Protein AF-A0A2M7X8G0-F1 (afdb_monomer)

Sequence (110 aa):
MPMRAKVPYQSFAAADGDFVLAVASEKLWQALCVALQHPEWQGDPRFAQNADRVRHRDLLCGLLAAQFANAPVQHWLDRFDAAGVPAARVNGVAAAIAQPIAKDRDLLIE

pLDDT: mean 87.48, std 14.08, range [40.75, 97.62]

Mean predicted aligned error: 6.92 Å

Nearest PDB structures (foldseek):
  4hl6-assembly3_E  TM=9.263E-01  e=1.706E-09  Escherichia coli K-12
  9br6-ass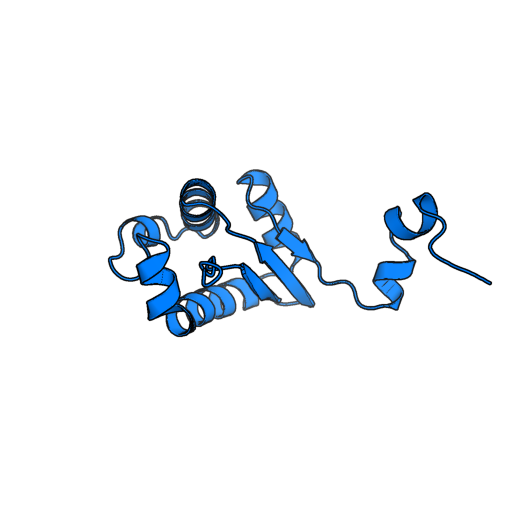embly1_A  TM=8.875E-01  e=1.237E-09  Homo sapiens
  9br7-assembly1_A  TM=8.903E-01  e=1.940E-09  Homo sapiens
  5yx6-assembly1_A  TM=8.874E-01  e=4.826E-08  Mycobacterium tuberculosis H37Rv
  5yx6-assembly1_B  TM=9.054E-01  e=2.258E-07  Mycobacterium tuberculosis H37Rv

Solvent-accessible surface area (backbone atoms only — not comparable to full-atom values): 6196 Å² total; per-residue (Å²): 130,84,80,80,78,51,49,61,59,47,74,42,52,25,58,76,43,42,27,36,40,54,30,84,46,70,70,38,46,48,33,44,24,50,61,71,73,39,58,67,48,52,72,31,82,56,46,50,43,55,70,33,23,56,75,37,34,71,62,53,51,48,55,49,38,62,58,35,44,76,42,41,45,66,62,54,41,56,46,26,56,77,48,72,33,56,58,48,74,60,60,56,73,73,60,44,62,70,34,66,71,33,62,79,61,68,72,71,82,133

Foldseek 3Di:
DPDLDAPPFAWADAQAAIKTFHDPDLLLVCLVCVLLVNNVLCVPQCRVDRVSCVVCVVVVNVVVNVSRHPHDPVVVVVSSVVSVTDMGGDDDPVRVCVDPVVVVVVVDDD

Structure (mmCIF, N/CA/C/O backbone):
data_AF-A0A2M7X8G0-F1
#
_entry.id   AF-A0A2M7X8G0-F1
#
loop_
_atom_site.group_PDB
_atom_site.id
_atom_site.type_symbol
_atom_site.label_atom_id
_atom_site.label_alt_id
_atom_site.label_comp_id
_atom_site.label_asym_id
_atom_site.label_entity_id
_atom_site.label_seq_id
_atom_site.pdbx_PDB_ins_code
_atom_site.Cartn_x
_atom_site.Cartn_y
_atom_site.Cartn_z
_atom_site.occupancy
_atom_site.B_iso_or_equiv
_atom_site.auth_seq_id
_atom_site.auth_comp_id
_atom_site.auth_asym_id
_atom_site.auth_atom_id
_atom_site.pdbx_PDB_model_num
ATOM 1 N N . MET A 1 1 ? 3.122 -16.975 22.377 1.00 40.75 1 MET A N 1
ATOM 2 C CA . MET A 1 1 ? 2.251 -15.814 22.081 1.00 40.75 1 MET A CA 1
ATOM 3 C C . MET A 1 1 ? 2.043 -15.764 20.576 1.00 40.75 1 MET A C 1
ATOM 5 O O . MET A 1 1 ? 3.055 -15.765 19.886 1.00 40.75 1 MET A O 1
ATOM 9 N N . PRO A 1 2 ? 0.812 -15.784 20.038 1.00 46.38 2 PRO A N 1
ATOM 10 C CA . PRO A 1 2 ? 0.640 -15.681 18.593 1.00 46.38 2 PRO A CA 1
ATOM 11 C C . PRO A 1 2 ? 1.097 -14.288 18.139 1.00 46.38 2 PRO A C 1
ATOM 13 O O . PRO A 1 2 ? 0.696 -13.279 18.725 1.00 46.38 2 PRO A O 1
ATOM 16 N N . MET A 1 3 ? 1.971 -14.231 17.132 1.00 50.88 3 MET A N 1
ATOM 17 C CA . MET A 1 3 ? 2.355 -12.980 16.477 1.00 50.88 3 MET A CA 1
ATOM 18 C C . MET A 1 3 ? 1.081 -12.265 16.006 1.00 50.88 3 MET A C 1
ATOM 20 O O . MET A 1 3 ? 0.305 -12.816 15.228 1.00 50.88 3 MET A O 1
ATOM 24 N N . ARG A 1 4 ? 0.827 -11.049 16.506 1.00 64.81 4 ARG A N 1
ATOM 25 C CA . ARG A 1 4 ? -0.323 -10.242 16.075 1.00 64.81 4 ARG A CA 1
ATOM 26 C C . ARG A 1 4 ? -0.079 -9.788 14.635 1.00 64.81 4 ARG A C 1
ATOM 28 O O . ARG A 1 4 ? 0.719 -8.879 14.421 1.00 64.81 4 ARG A O 1
ATOM 35 N N . ALA A 1 5 ? -0.753 -10.419 13.675 1.00 74.81 5 ALA A N 1
ATOM 36 C CA . ALA A 1 5 ? -0.684 -10.035 12.268 1.00 74.81 5 ALA A CA 1
ATOM 37 C C . ALA A 1 5 ? -1.019 -8.542 12.095 1.00 74.81 5 ALA A C 1
ATOM 39 O O . ALA A 1 5 ? -1.986 -8.036 12.674 1.00 74.81 5 ALA A O 1
ATOM 40 N N . LYS A 1 6 ? -0.194 -7.834 11.321 1.00 83.19 6 LYS A N 1
ATOM 41 C CA . LYS A 1 6 ? -0.397 -6.432 10.943 1.00 83.19 6 LYS A CA 1
ATOM 42 C C . LYS A 1 6 ? -0.968 -6.388 9.535 1.00 83.19 6 LYS A C 1
ATOM 44 O O . LYS A 1 6 ? -0.462 -7.084 8.660 1.00 83.19 6 LYS A O 1
ATOM 49 N N . VAL A 1 7 ? -2.031 -5.616 9.330 1.00 84.38 7 VAL A N 1
ATOM 50 C CA . VAL A 1 7 ? -2.723 -5.544 8.037 1.00 84.38 7 VAL A CA 1
ATOM 51 C C . VAL A 1 7 ? -2.930 -4.078 7.642 1.00 84.38 7 VAL A C 1
ATOM 53 O O . VAL A 1 7 ? -3.451 -3.319 8.466 1.00 84.38 7 VAL A O 1
ATOM 56 N N . PRO A 1 8 ? -2.577 -3.681 6.402 1.00 84.31 8 PRO A N 1
ATOM 57 C CA . PRO A 1 8 ? -1.941 -4.498 5.354 1.00 84.31 8 PRO A CA 1
ATOM 58 C C . PRO A 1 8 ? -0.416 -4.654 5.535 1.00 84.31 8 PRO A C 1
ATOM 60 O O . PRO A 1 8 ? 0.302 -3.680 5.745 1.00 84.31 8 PRO A O 1
ATOM 63 N N . TYR A 1 9 ? 0.085 -5.887 5.417 1.00 88.12 9 TYR A N 1
ATOM 64 C CA . TYR A 1 9 ? 1.519 -6.196 5.350 1.00 88.12 9 TYR A CA 1
ATOM 65 C C . TYR A 1 9 ? 1.729 -7.339 4.349 1.00 88.12 9 TYR A C 1
ATOM 67 O O . TYR A 1 9 ? 1.661 -8.511 4.718 1.00 88.12 9 TYR A O 1
ATOM 75 N N . GLN A 1 10 ? 1.879 -7.009 3.065 1.00 89.25 10 GLN A N 1
ATOM 76 C CA . GLN A 1 10 ? 1.995 -7.990 1.976 1.00 89.25 10 GLN A CA 1
ATOM 77 C C . GLN A 1 10 ? 2.427 -7.337 0.656 1.00 89.25 10 GLN A C 1
ATOM 79 O O . GLN A 1 10 ? 2.551 -6.114 0.574 1.00 89.25 10 GLN A O 1
ATOM 84 N N . SER A 1 11 ? 2.617 -8.157 -0.379 1.00 92.88 11 SER A N 1
ATOM 85 C CA . SER A 1 11 ? 2.731 -7.696 -1.759 1.00 92.88 11 SER A CA 1
ATOM 86 C C . SER A 1 11 ? 1.368 -7.366 -2.379 1.00 92.88 11 SER A C 1
ATOM 88 O O . SER A 1 11 ? 0.345 -7.975 -2.050 1.00 92.88 11 SER A O 1
ATOM 90 N N . PHE A 1 12 ? 1.379 -6.400 -3.292 1.00 95.19 12 PHE A N 1
ATOM 91 C CA . PHE A 1 12 ? 0.271 -6.023 -4.157 1.00 95.19 12 PHE A CA 1
ATOM 92 C C . PHE A 1 12 ? 0.764 -5.854 -5.594 1.00 95.19 12 PHE A C 1
ATOM 94 O O . PHE A 1 12 ? 1.885 -5.390 -5.813 1.00 95.19 12 PHE A O 1
ATOM 101 N N . ALA A 1 13 ? -0.105 -6.190 -6.546 1.00 94.75 13 ALA A N 1
ATOM 102 C CA . ALA A 1 13 ? 0.114 -5.929 -7.960 1.00 94.75 13 ALA A CA 1
ATOM 103 C C . ALA A 1 13 ? -0.333 -4.505 -8.309 1.00 94.75 13 ALA A C 1
ATOM 105 O O . ALA A 1 13 ? -1.434 -4.075 -7.956 1.00 94.75 13 ALA A O 1
ATOM 106 N N . ALA A 1 14 ? 0.536 -3.788 -9.007 1.00 96.50 14 ALA A N 1
ATOM 107 C CA . ALA A 1 14 ? 0.264 -2.530 -9.679 1.00 96.50 14 ALA A CA 1
ATOM 108 C C . ALA A 1 14 ? 0.189 -2.757 -11.201 1.00 96.50 14 ALA A C 1
ATOM 110 O O . ALA A 1 14 ? 0.314 -3.886 -11.676 1.00 96.50 14 ALA A O 1
ATOM 111 N N . ALA A 1 15 ? -0.002 -1.694 -11.985 1.00 95.81 15 ALA A N 1
ATOM 112 C CA . ALA A 1 15 ? -0.183 -1.813 -13.436 1.00 95.81 15 ALA A CA 1
ATOM 113 C C . ALA A 1 15 ? 1.041 -2.383 -14.193 1.00 95.81 15 ALA A C 1
ATOM 115 O O . ALA A 1 15 ? 0.875 -2.986 -15.250 1.00 95.81 15 ALA A O 1
ATOM 116 N N . ASP A 1 16 ? 2.262 -2.179 -13.681 1.00 94.44 16 ASP A N 1
ATOM 117 C CA . ASP A 1 16 ? 3.538 -2.535 -14.333 1.00 94.44 16 ASP A CA 1
ATOM 118 C C . ASP A 1 16 ? 4.410 -3.505 -13.506 1.00 94.44 16 ASP A C 1
ATOM 120 O O . ASP A 1 16 ? 5.577 -3.721 -13.838 1.00 94.44 16 ASP A O 1
ATOM 124 N N . GLY A 1 17 ? 3.885 -4.068 -12.412 1.00 93.12 17 GLY A N 1
ATOM 125 C CA . GLY A 1 17 ? 4.618 -5.001 -11.553 1.00 93.12 17 GLY A CA 1
ATOM 126 C C . GLY A 1 17 ? 4.147 -4.999 -10.103 1.00 93.12 17 GLY A C 1
ATOM 127 O O . GLY A 1 17 ? 3.124 -4.412 -9.770 1.00 93.12 17 GLY A O 1
ATOM 128 N N . ASP A 1 18 ? 4.918 -5.639 -9.228 1.00 93.81 18 ASP A N 1
ATOM 129 C CA . ASP A 1 18 ? 4.550 -5.828 -7.825 1.00 93.81 18 ASP A CA 1
ATOM 130 C C . ASP A 1 18 ? 5.342 -4.918 -6.877 1.00 93.81 18 ASP A C 1
ATOM 132 O O . ASP A 1 18 ? 6.493 -4.539 -7.125 1.00 93.81 18 ASP A O 1
ATOM 136 N N . PHE A 1 19 ? 4.744 -4.608 -5.730 1.00 95.06 19 PHE A N 1
ATOM 137 C CA . PHE A 1 19 ? 5.407 -3.925 -4.621 1.00 95.06 19 PHE A CA 1
ATOM 138 C C . PHE A 1 19 ? 4.921 -4.462 -3.274 1.00 95.06 19 PHE A C 1
ATOM 140 O O . PHE A 1 19 ? 3.813 -4.978 -3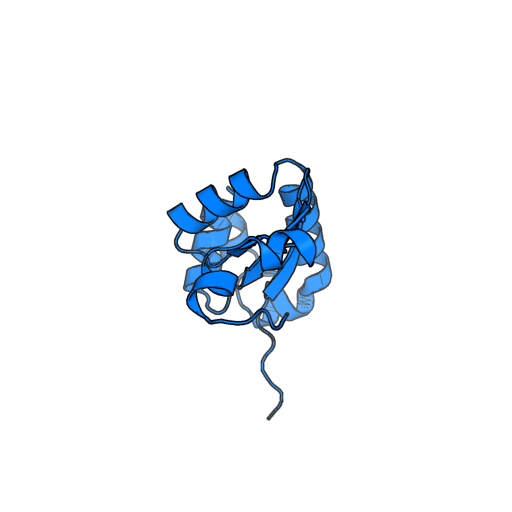.155 1.00 95.06 19 PHE A O 1
ATOM 147 N N . VAL A 1 20 ? 5.754 -4.352 -2.243 1.00 94.25 20 VAL A N 1
ATOM 148 C CA . VAL A 1 20 ? 5.400 -4.666 -0.857 1.00 94.25 20 VAL A CA 1
ATOM 149 C C . VAL A 1 20 ? 4.950 -3.396 -0.158 1.00 94.25 20 VAL A C 1
ATOM 151 O O . VAL A 1 20 ? 5.615 -2.368 -0.256 1.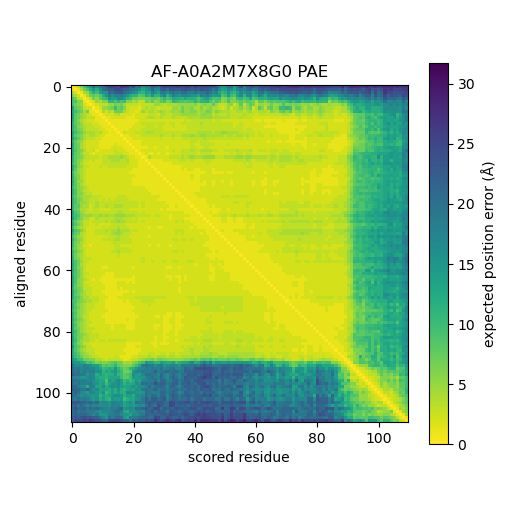00 94.25 20 VAL A O 1
ATOM 154 N N . LEU A 1 21 ? 3.849 -3.492 0.582 1.00 95.56 21 LEU A N 1
ATOM 155 C CA . LEU A 1 21 ? 3.323 -2.446 1.451 1.00 95.56 21 LEU A CA 1
ATOM 156 C C . LEU A 1 21 ? 3.356 -2.931 2.902 1.00 95.56 21 LEU A C 1
ATOM 158 O O . LEU A 1 21 ? 2.847 -4.015 3.199 1.00 95.56 21 LEU 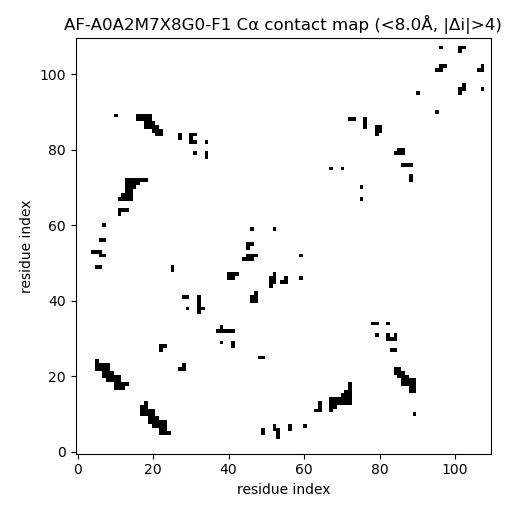A O 1
ATOM 162 N N . ALA A 1 22 ? 3.926 -2.129 3.805 1.00 92.75 22 ALA A N 1
ATOM 163 C CA . ALA A 1 22 ? 4.117 -2.497 5.206 1.00 92.75 22 ALA A CA 1
ATOM 164 C C . ALA A 1 22 ? 3.491 -1.474 6.171 1.00 92.75 22 ALA A C 1
ATOM 166 O O . ALA A 1 22 ? 4.124 -0.505 6.593 1.00 92.75 22 ALA A O 1
ATOM 167 N N . VAL A 1 23 ? 2.251 -1.728 6.597 1.00 93.81 23 VAL A N 1
ATOM 168 C CA . VAL A 1 23 ? 1.532 -0.902 7.580 1.00 93.81 23 VAL A CA 1
ATOM 169 C C . VAL A 1 23 ? 1.587 -1.553 8.962 1.00 93.81 23 VAL A C 1
ATOM 171 O O . VAL A 1 23 ? 0.785 -2.419 9.312 1.00 93.81 23 VAL A O 1
ATOM 174 N N . ALA A 1 24 ? 2.553 -1.131 9.780 1.00 89.56 24 ALA A N 1
ATOM 175 C CA . ALA A 1 24 ? 2.810 -1.728 11.097 1.00 89.56 24 ALA A CA 1
ATOM 176 C C . ALA A 1 24 ? 2.106 -1.021 12.280 1.00 89.56 24 ALA A C 1
ATOM 178 O O . ALA A 1 24 ? 2.052 -1.568 13.392 1.00 89.56 24 ALA A O 1
ATOM 179 N N . SER A 1 25 ? 1.555 0.179 12.072 1.00 92.50 25 SER A N 1
ATOM 180 C CA . SER A 1 25 ? 0.943 1.012 13.119 1.00 92.50 25 SER A CA 1
ATOM 181 C C . SER A 1 25 ? -0.313 1.741 12.631 1.00 92.50 25 SER A C 1
ATOM 183 O O . SER A 1 25 ? -0.509 1.913 11.431 1.00 92.50 25 SER A O 1
ATOM 185 N N . GLU A 1 26 ? -1.151 2.209 13.565 1.00 93.38 26 GLU A N 1
ATOM 186 C CA . GLU A 1 26 ? -2.361 2.978 13.224 1.00 93.38 26 GLU A CA 1
ATOM 187 C C . GLU A 1 26 ? -2.030 4.331 12.578 1.00 93.38 26 GLU A C 1
ATOM 189 O O . GLU A 1 26 ? -2.742 4.773 11.683 1.00 93.38 26 GLU A O 1
ATOM 194 N N . LYS A 1 27 ? -0.901 4.953 12.946 1.00 95.00 27 LYS A N 1
ATOM 195 C CA . LYS A 1 27 ? -0.414 6.173 12.280 1.00 95.00 27 LYS A CA 1
ATOM 196 C C . LYS A 1 27 ? -0.152 5.925 10.791 1.00 95.00 27 LYS A C 1
ATOM 198 O O . LYS A 1 27 ? -0.542 6.735 9.957 1.00 95.00 27 LYS A O 1
ATOM 203 N N . LEU A 1 28 ? 0.488 4.801 10.460 1.00 95.75 28 LEU A N 1
ATOM 204 C CA . LEU A 1 28 ? 0.743 4.416 9.068 1.00 95.75 28 LEU A CA 1
ATOM 205 C C . LEU A 1 28 ? -0.554 4.080 8.328 1.00 95.75 28 LEU A C 1
ATOM 207 O O . LEU A 1 28 ? -0.681 4.402 7.154 1.00 95.75 28 LEU A O 1
ATOM 211 N N . TRP A 1 29 ? -1.525 3.471 9.011 1.00 96.56 29 TRP A N 1
ATOM 212 C CA . TRP A 1 29 ? -2.845 3.207 8.439 1.00 96.56 29 TRP A CA 1
ATOM 213 C C . TRP A 1 29 ? -3.580 4.503 8.073 1.00 96.56 29 TRP A C 1
ATOM 215 O O . TRP A 1 29 ? -4.070 4.635 6.954 1.00 96.56 29 TRP A O 1
ATOM 225 N N . GLN A 1 30 ? -3.604 5.484 8.977 1.00 96.00 30 GLN A N 1
ATOM 226 C CA . GLN A 1 30 ? -4.210 6.792 8.715 1.00 96.00 30 GLN A CA 1
ATOM 227 C C . GLN A 1 30 ? -3.517 7.509 7.552 1.00 96.00 30 GLN A C 1
ATOM 229 O O . GLN A 1 30 ? -4.190 7.992 6.641 1.00 96.00 30 GLN A O 1
ATOM 234 N N . ALA A 1 31 ? -2.180 7.515 7.542 1.00 96.94 31 ALA A N 1
ATOM 235 C CA . ALA A 1 31 ? -1.395 8.087 6.451 1.00 96.94 31 ALA A CA 1
ATOM 236 C C . ALA A 1 31 ? -1.696 7.400 5.110 1.00 96.94 31 ALA A C 1
ATOM 238 O O . ALA A 1 31 ? -1.910 8.087 4.114 1.00 96.94 31 ALA A O 1
ATOM 239 N N . LEU A 1 32 ? -1.805 6.066 5.090 1.00 97.19 32 LEU A N 1
ATOM 240 C CA . LEU A 1 32 ? -2.193 5.314 3.898 1.00 97.19 32 LEU A CA 1
ATOM 241 C C . LEU A 1 32 ? -3.598 5.700 3.420 1.00 97.19 32 LEU A C 1
ATOM 243 O O . LEU A 1 32 ? -3.776 5.938 2.234 1.00 97.19 32 LEU A O 1
ATOM 247 N N . CYS A 1 33 ? -4.587 5.801 4.309 1.00 97.19 33 CYS A N 1
ATOM 248 C CA . CYS A 1 33 ? -5.956 6.178 3.934 1.00 97.19 33 CYS A CA 1
ATOM 249 C C . CYS A 1 33 ? -6.004 7.550 3.247 1.00 97.19 33 CYS A C 1
ATOM 251 O O . CYS A 1 33 ? -6.639 7.706 2.205 1.00 97.1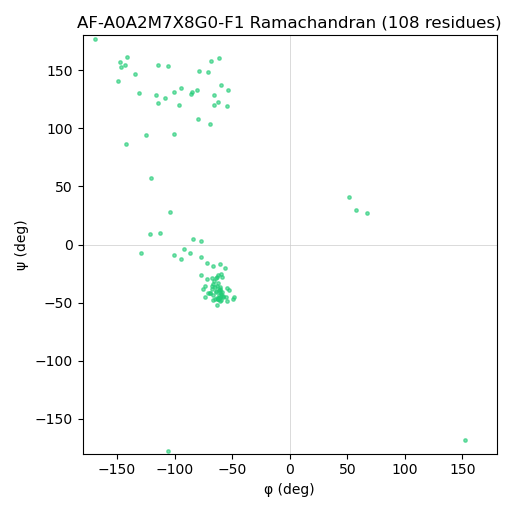9 33 CYS A O 1
ATOM 253 N N . VAL A 1 34 ? -5.293 8.540 3.799 1.00 96.38 34 VAL A N 1
ATOM 254 C CA . VAL A 1 34 ? -5.170 9.870 3.181 1.00 96.38 34 VAL A CA 1
ATOM 255 C C . VAL A 1 34 ? -4.434 9.778 1.851 1.00 96.38 34 VAL A C 1
ATOM 257 O O . VAL A 1 34 ? -4.909 10.321 0.853 1.00 96.38 34 VAL A O 1
ATOM 260 N N . ALA A 1 35 ? -3.310 9.054 1.819 1.00 96.31 35 ALA A N 1
ATOM 261 C CA . ALA A 1 35 ? -2.544 8.845 0.603 1.00 96.31 35 ALA A CA 1
ATOM 262 C C . ALA A 1 35 ? -3.441 8.246 -0.477 1.00 96.31 35 ALA A C 1
ATOM 264 O O . ALA A 1 35 ? -3.468 8.780 -1.568 1.00 96.31 35 ALA A O 1
ATOM 265 N N . LEU A 1 36 ? -4.263 7.242 -0.193 1.00 96.44 36 LEU A N 1
ATOM 266 C CA . LEU A 1 36 ? -5.154 6.611 -1.172 1.00 96.44 36 LEU A CA 1
ATOM 267 C C . LEU A 1 36 ? -6.412 7.409 -1.519 1.00 96.44 36 LEU A C 1
ATOM 269 O O . LEU A 1 36 ? -7.205 6.917 -2.311 1.00 96.44 36 LEU A O 1
ATOM 273 N N . GLN A 1 37 ? -6.586 8.623 -0.982 1.00 96.19 37 GLN A N 1
ATOM 274 C CA . GLN A 1 37 ? -7.819 9.410 -1.127 1.00 96.19 37 GLN A CA 1
ATOM 275 C C . GLN A 1 37 ? -9.070 8.681 -0.606 1.00 96.19 37 GLN A C 1
ATOM 277 O O . GLN A 1 37 ? -10.177 8.953 -1.056 1.00 96.19 37 GLN A O 1
ATOM 282 N N . HIS A 1 38 ? -8.886 7.823 0.399 1.00 96.31 38 HIS A N 1
ATOM 283 C CA . HIS A 1 38 ? -9.951 7.147 1.136 1.00 96.31 38 HIS A CA 1
ATOM 284 C C . HIS A 1 38 ? -9.895 7.483 2.639 1.00 96.31 38 HIS A C 1
ATOM 286 O O . HIS A 1 38 ? -9.728 6.588 3.476 1.00 96.31 38 HIS A O 1
ATOM 292 N N . PRO A 1 39 ? -9.966 8.770 3.039 1.00 96.00 39 PRO A N 1
ATOM 293 C CA . PRO A 1 39 ? -9.922 9.150 4.452 1.00 96.00 39 PRO A CA 1
ATOM 294 C C . PRO A 1 39 ? -11.062 8.527 5.276 1.00 96.00 39 PRO A C 1
ATOM 296 O O . PRO A 1 39 ? -10.895 8.302 6.473 1.00 96.00 39 PRO A O 1
ATOM 299 N N . GLU A 1 40 ? -12.190 8.190 4.650 1.00 96.12 40 GLU A N 1
ATOM 300 C CA . GLU A 1 40 ? -13.333 7.533 5.281 1.00 96.12 40 GLU A CA 1
ATOM 301 C C . GLU A 1 40 ? -13.001 6.141 5.843 1.00 96.12 40 GLU A C 1
ATOM 303 O O . GLU A 1 40 ? -13.600 5.723 6.834 1.00 96.12 40 GLU A O 1
ATOM 308 N N . TRP A 1 41 ? -11.993 5.447 5.300 1.00 96.31 41 TRP A N 1
ATOM 309 C CA . TRP A 1 41 ? -11.569 4.136 5.807 1.00 96.31 41 TRP A CA 1
ATOM 310 C C . TRP A 1 41 ? -10.967 4.195 7.214 1.00 96.31 41 TRP A C 1
ATOM 312 O O . TRP A 1 41 ? -10.917 3.177 7.903 1.00 96.31 41 TRP A O 1
ATOM 322 N N . GLN A 1 42 ? -10.540 5.374 7.678 1.00 94.12 42 GLN A N 1
ATOM 323 C CA . GLN A 1 42 ? -10.039 5.555 9.044 1.00 94.12 42 GLN A CA 1
ATOM 324 C C . GLN A 1 42 ? -11.139 5.355 10.093 1.00 94.12 42 GLN A C 1
ATOM 326 O O . GLN A 1 42 ? -10.857 4.871 11.187 1.00 94.12 42 GLN A O 1
ATOM 331 N N . GLY A 1 43 ? -12.374 5.744 9.761 1.00 93.12 43 GLY A N 1
ATOM 332 C CA . GLY A 1 43 ? -13.543 5.629 10.635 1.00 93.12 43 GLY A CA 1
ATOM 333 C C . GLY A 1 43 ? -14.440 4.434 10.319 1.00 93.12 43 GLY A C 1
ATOM 334 O O . GLY A 1 43 ? -15.359 4.151 11.084 1.00 93.12 43 GLY A O 1
ATOM 335 N N . ASP A 1 44 ? -14.195 3.733 9.210 1.00 96.38 44 ASP A N 1
ATOM 336 C CA . ASP A 1 44 ? -14.972 2.558 8.827 1.00 96.38 44 ASP A CA 1
ATOM 337 C C . ASP A 1 44 ? -14.818 1.451 9.888 1.00 96.38 44 ASP A C 1
ATOM 339 O O . ASP A 1 44 ? -13.694 0.999 10.128 1.00 96.38 44 ASP A O 1
ATOM 343 N N . PRO A 1 45 ? -15.911 0.955 10.501 1.00 96.0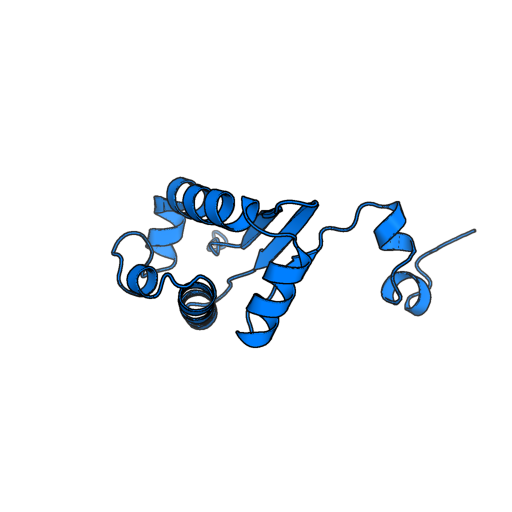6 45 PRO A N 1
ATOM 344 C CA . PRO A 1 45 ? -15.851 -0.098 11.517 1.00 96.06 45 PRO A CA 1
ATOM 345 C C . PRO A 1 45 ? -15.144 -1.379 11.056 1.00 96.06 45 PRO A C 1
ATOM 347 O O . PRO A 1 45 ? -14.696 -2.171 11.881 1.00 96.06 45 PRO A O 1
ATOM 350 N N . ARG A 1 46 ? -15.031 -1.601 9.742 1.00 95.75 46 ARG A N 1
ATOM 351 C CA . ARG A 1 46 ? -14.323 -2.746 9.165 1.00 95.75 46 ARG A CA 1
ATOM 352 C C . ARG A 1 46 ? -12.807 -2.573 9.196 1.00 95.75 46 ARG A C 1
ATOM 354 O O . ARG A 1 46 ? -12.101 -3.581 9.198 1.00 95.75 46 ARG A O 1
ATOM 361 N N . PHE A 1 47 ? -12.305 -1.335 9.207 1.00 96.38 47 PHE A N 1
ATOM 362 C CA . PHE A 1 47 ? -10.882 -1.031 9.020 1.00 96.38 47 PHE A CA 1
ATOM 363 C C . PHE A 1 47 ? -10.260 -0.110 10.086 1.00 96.38 47 PHE A C 1
ATOM 365 O O . PHE A 1 47 ? -9.037 0.064 10.103 1.00 96.38 47 PHE A O 1
ATOM 372 N N . ALA A 1 48 ? -11.067 0.444 10.994 1.00 92.88 48 ALA A N 1
ATOM 373 C CA . ALA A 1 48 ? -10.645 1.430 11.985 1.00 92.88 48 ALA A CA 1
ATOM 374 C C . ALA A 1 48 ? -9.533 0.923 12.916 1.00 92.88 48 ALA A C 1
ATOM 376 O O . ALA A 1 48 ? -8.590 1.659 13.202 1.00 92.88 48 ALA A O 1
ATOM 377 N N . GLN A 1 49 ? -9.597 -0.337 13.364 1.00 93.44 49 GLN A N 1
ATOM 378 C CA . GLN A 1 49 ? -8.537 -0.954 14.164 1.00 93.44 49 GLN A CA 1
ATOM 379 C C . GLN A 1 49 ? -7.860 -2.101 13.420 1.00 93.44 49 GLN A C 1
ATOM 381 O O . GLN A 1 49 ? -8.470 -2.795 12.607 1.00 93.44 49 GLN A O 1
ATOM 386 N N . ASN A 1 50 ? -6.600 -2.391 13.764 1.00 91.75 50 ASN A N 1
ATOM 387 C CA . ASN A 1 50 ? -5.891 -3.538 13.195 1.00 91.75 50 ASN A CA 1
ATOM 388 C C . ASN A 1 50 ? -6.650 -4.862 13.362 1.00 91.75 50 ASN A C 1
ATOM 390 O O . ASN A 1 50 ? -6.600 -5.702 12.472 1.00 91.75 50 ASN A O 1
ATOM 394 N N . ALA A 1 51 ? -7.328 -5.072 14.494 1.00 92.75 51 ALA A N 1
ATOM 395 C CA . ALA A 1 51 ? -8.116 -6.284 14.713 1.00 92.75 51 ALA A CA 1
ATOM 396 C C . ALA A 1 51 ? -9.256 -6.415 13.688 1.00 92.75 51 ALA A C 1
ATOM 398 O O . ALA A 1 51 ? -9.493 -7.508 13.174 1.00 92.75 51 ALA A O 1
ATOM 399 N N . ASP A 1 52 ? -9.901 -5.302 13.343 1.00 93.88 52 ASP A N 1
ATOM 400 C CA . ASP A 1 52 ? -10.965 -5.267 12.341 1.00 93.88 52 ASP A CA 1
ATOM 401 C C . ASP A 1 52 ? -10.393 -5.473 10.938 1.00 93.88 52 ASP A C 1
ATOM 403 O O . ASP A 1 52 ? -10.913 -6.298 10.188 1.00 93.88 52 ASP A O 1
ATOM 407 N N . ARG A 1 53 ? -9.246 -4.851 10.625 1.00 95.56 53 ARG A N 1
ATOM 408 C CA . ARG A 1 53 ? -8.522 -5.087 9.361 1.00 95.56 53 ARG A CA 1
ATOM 409 C C . ARG A 1 53 ? -8.086 -6.538 9.192 1.00 95.56 53 ARG A C 1
ATOM 411 O O . ARG A 1 53 ? -8.121 -7.052 8.083 1.00 95.56 53 ARG A O 1
ATOM 418 N N . VAL A 1 54 ? -7.690 -7.213 10.271 1.00 93.25 54 VAL A N 1
ATOM 419 C CA . VAL A 1 54 ? -7.357 -8.647 10.244 1.00 93.25 54 VAL A CA 1
ATOM 420 C C . VAL A 1 54 ? -8.598 -9.490 9.948 1.00 93.25 54 VAL A C 1
ATOM 422 O O . VAL A 1 54 ? -8.522 -10.400 9.128 1.00 93.25 54 VAL A O 1
ATOM 425 N N . ARG A 1 55 ? -9.743 -9.184 10.573 1.00 94.62 55 ARG A N 1
ATOM 426 C CA . ARG A 1 55 ? -11.015 -9.890 10.324 1.00 94.62 55 ARG A CA 1
ATOM 427 C C . ARG A 1 55 ? -11.532 -9.682 8.902 1.00 94.62 55 ARG A C 1
ATOM 429 O O . ARG A 1 55 ? -12.066 -10.611 8.312 1.00 94.62 55 ARG A O 1
ATOM 436 N N . HIS A 1 56 ? -11.346 -8.485 8.353 1.00 95.25 56 HIS A N 1
ATOM 437 C CA . HIS A 1 56 ? -11.784 -8.106 7.009 1.00 95.25 56 HIS A CA 1
ATOM 438 C C . HIS A 1 56 ? -10.627 -8.070 6.008 1.00 95.25 56 HIS A C 1
ATOM 440 O O . HIS A 1 56 ? -10.675 -7.304 5.044 1.00 95.25 56 HIS A O 1
ATOM 446 N N . ARG A 1 57 ? -9.578 -8.873 6.232 1.00 93.56 57 ARG A N 1
ATOM 447 C CA . ARG A 1 57 ? -8.353 -8.825 5.429 1.00 93.56 57 ARG A CA 1
ATOM 448 C C . ARG A 1 57 ? -8.644 -8.993 3.947 1.00 93.56 57 ARG A C 1
ATOM 450 O O . ARG A 1 57 ? -8.176 -8.182 3.162 1.00 93.56 57 ARG A O 1
ATOM 457 N N . ASP A 1 58 ? -9.429 -9.998 3.577 1.00 92.88 58 ASP A N 1
ATOM 458 C CA . ASP A 1 58 ? -9.700 -10.298 2.168 1.00 92.88 58 ASP A CA 1
ATOM 459 C C . ASP A 1 58 ? -10.449 -9.150 1.482 1.00 92.88 58 ASP A C 1
ATOM 461 O O . ASP A 1 58 ? -10.106 -8.760 0.368 1.00 92.88 58 ASP A O 1
ATOM 465 N N . LEU A 1 59 ? -11.404 -8.535 2.187 1.00 96.38 59 LEU A N 1
ATOM 466 C CA . LEU A 1 59 ? -12.117 -7.352 1.708 1.00 96.38 59 LEU A CA 1
ATOM 467 C C . LEU A 1 59 ? -11.164 -6.163 1.527 1.00 96.38 59 LEU A C 1
ATOM 469 O O . LEU A 1 59 ? -11.134 -5.558 0.458 1.00 96.38 59 LEU A O 1
ATOM 473 N N . LEU A 1 60 ? -10.381 -5.831 2.557 1.00 96.12 60 LEU A N 1
ATOM 474 C CA . LEU A 1 60 ? -9.456 -4.700 2.514 1.00 96.12 60 LEU A CA 1
ATOM 475 C C . LEU A 1 60 ? -8.389 -4.893 1.431 1.00 96.12 60 LEU A C 1
ATOM 477 O O . LEU A 1 60 ? -8.132 -3.990 0.641 1.00 96.12 60 LEU A O 1
ATOM 481 N N . CYS A 1 61 ? -7.781 -6.075 1.368 1.00 94.69 61 CYS A N 1
ATOM 482 C CA . CYS A 1 61 ? -6.783 -6.405 0.361 1.00 94.69 61 CYS A CA 1
ATOM 483 C C . CYS A 1 61 ? -7.373 -6.379 -1.052 1.00 94.69 61 CYS A C 1
ATOM 485 O O . CYS A 1 61 ? -6.684 -5.929 -1.961 1.00 94.69 61 CYS A O 1
ATOM 487 N N . GLY A 1 62 ? -8.631 -6.792 -1.236 1.00 96.12 62 GLY A N 1
ATOM 488 C CA . GLY A 1 62 ? -9.336 -6.669 -2.512 1.00 96.12 62 GLY A CA 1
ATOM 489 C C . GLY A 1 62 ? -9.525 -5.213 -2.947 1.00 96.12 62 GLY A C 1
ATOM 490 O O . GLY A 1 62 ? -9.208 -4.876 -4.085 1.00 96.12 62 GLY A O 1
ATOM 491 N N . LEU A 1 63 ? -9.963 -4.335 -2.036 1.00 97.06 63 LEU A N 1
ATOM 492 C CA . LEU A 1 63 ? -10.102 -2.896 -2.307 1.00 97.06 63 LEU A CA 1
ATOM 493 C C . LEU A 1 63 ? -8.756 -2.251 -2.661 1.00 97.06 63 LEU A C 1
ATOM 495 O O . LEU A 1 63 ? -8.652 -1.516 -3.640 1.00 97.06 63 LEU A O 1
ATOM 499 N N . LEU A 1 64 ? -7.713 -2.566 -1.890 1.00 96.94 64 LEU A N 1
ATOM 500 C CA . LEU A 1 64 ? -6.356 -2.082 -2.137 1.00 96.94 64 LEU A CA 1
ATOM 501 C C . LEU A 1 64 ? -5.816 -2.575 -3.484 1.00 96.94 64 LEU A C 1
ATOM 503 O O . LEU A 1 64 ? -5.306 -1.776 -4.260 1.00 96.94 64 LEU A O 1
ATOM 507 N N . ALA A 1 65 ? -5.960 -3.865 -3.793 1.00 95.88 65 ALA A N 1
ATOM 508 C CA . ALA A 1 65 ? -5.504 -4.434 -5.058 1.00 95.88 65 ALA A CA 1
ATOM 509 C C . ALA A 1 65 ? -6.219 -3.803 -6.263 1.00 95.88 65 ALA A C 1
ATOM 511 O O . ALA A 1 65 ? -5.566 -3.445 -7.241 1.00 95.88 65 ALA A O 1
ATOM 512 N N . ALA A 1 66 ? -7.539 -3.610 -6.171 1.00 96.56 66 ALA A N 1
ATOM 513 C CA . ALA A 1 66 ? -8.309 -2.936 -7.212 1.00 96.56 66 ALA A CA 1
ATOM 514 C C . ALA A 1 66 ? -7.829 -1.496 -7.433 1.00 96.56 66 ALA A C 1
ATOM 516 O O . ALA A 1 66 ? -7.727 -1.059 -8.575 1.00 96.56 66 ALA A O 1
ATOM 517 N N . GLN A 1 67 ? -7.487 -0.777 -6.359 1.00 96.56 67 GLN A N 1
ATOM 518 C CA . GLN A 1 67 ? -6.931 0.570 -6.451 1.00 96.56 67 GLN A CA 1
ATOM 519 C C . GLN A 1 67 ? -5.541 0.562 -7.102 1.00 96.56 67 GLN A C 1
ATOM 521 O O . GLN A 1 67 ? -5.289 1.346 -8.018 1.00 96.56 67 GLN A O 1
ATOM 526 N N . PHE A 1 68 ? -4.654 -0.334 -6.662 1.00 97.25 68 PHE A N 1
ATOM 527 C CA . PHE A 1 68 ? -3.258 -0.382 -7.100 1.00 97.25 68 PHE A CA 1
ATOM 528 C C . PHE A 1 68 ? -3.073 -0.786 -8.556 1.00 97.25 68 PHE A C 1
ATOM 530 O O . PHE A 1 68 ? -2.159 -0.278 -9.209 1.00 97.25 68 PHE A O 1
ATOM 537 N N . ALA A 1 69 ? -3.983 -1.587 -9.104 1.00 96.50 69 ALA A N 1
ATOM 538 C CA . ALA A 1 69 ? -3.973 -1.963 -10.514 1.00 96.50 69 ALA A CA 1
ATOM 539 C C . ALA A 1 69 ? -4.092 -0.768 -11.487 1.00 96.50 69 ALA A C 1
ATOM 541 O O . ALA A 1 69 ? -3.769 -0.912 -12.662 1.00 96.50 69 ALA A O 1
ATOM 542 N N . ASN A 1 70 ? -4.522 0.415 -11.025 1.00 96.88 70 ASN A N 1
ATOM 543 C CA . ASN A 1 70 ? -4.781 1.574 -11.892 1.00 96.88 70 ASN A CA 1
ATOM 544 C C . ASN A 1 70 ? -3.556 2.460 -12.176 1.00 96.88 70 ASN A C 1
ATOM 546 O O . ASN A 1 70 ? -3.660 3.398 -12.965 1.00 96.88 70 ASN A O 1
ATOM 550 N N . ALA A 1 71 ? -2.411 2.220 -11.533 1.00 97.12 71 ALA A N 1
ATOM 551 C CA . ALA A 1 71 ? -1.204 3.022 -11.738 1.00 97.12 71 ALA A CA 1
ATOM 552 C C . ALA A 1 71 ? 0.065 2.167 -11.588 1.00 97.12 71 ALA A C 1
ATOM 554 O O . ALA A 1 71 ? 0.007 1.115 -10.948 1.00 97.12 71 ALA A O 1
ATOM 555 N N . PRO A 1 72 ? 1.207 2.574 -12.174 1.00 97.62 72 PRO A N 1
ATOM 556 C CA . PRO A 1 72 ? 2.459 1.833 -12.044 1.00 97.62 72 PRO A CA 1
ATOM 557 C C . PRO A 1 72 ? 3.013 1.887 -10.612 1.00 97.62 72 PRO A C 1
ATOM 559 O O . PRO A 1 72 ? 2.743 2.826 -9.865 1.00 97.62 72 PRO A O 1
ATOM 562 N N . VAL A 1 73 ? 3.855 0.922 -10.237 1.00 96.44 73 VAL A N 1
ATOM 563 C CA . VAL A 1 73 ? 4.504 0.811 -8.922 1.00 96.44 73 VAL A CA 1
ATOM 564 C C . VAL A 1 73 ? 5.141 2.134 -8.505 1.00 96.44 73 VAL A C 1
ATOM 566 O O . VAL A 1 73 ? 4.941 2.563 -7.374 1.00 96.44 73 VAL A O 1
ATOM 569 N N . GLN A 1 74 ? 5.868 2.808 -9.405 1.00 96.75 74 GLN A N 1
ATOM 570 C CA . GLN A 1 74 ? 6.563 4.053 -9.059 1.00 96.75 74 GLN A CA 1
ATOM 571 C C . GLN A 1 74 ? 5.598 5.151 -8.593 1.00 96.75 74 GLN A C 1
ATOM 573 O O . GLN A 1 74 ? 5.889 5.828 -7.615 1.00 96.75 74 GLN A O 1
ATOM 578 N N . HIS A 1 75 ? 4.416 5.260 -9.214 1.00 97.56 75 HIS A N 1
ATOM 579 C CA . HIS A 1 75 ? 3.383 6.206 -8.784 1.00 97.56 75 HIS A CA 1
ATOM 580 C C . HIS A 1 75 ? 2.979 5.967 -7.324 1.00 97.56 75 HIS A C 1
ATOM 582 O O . HIS A 1 75 ? 2.854 6.910 -6.544 1.00 97.56 75 HIS A O 1
ATOM 588 N N . TRP A 1 76 ? 2.783 4.701 -6.949 1.00 97.50 76 TRP A N 1
ATOM 589 C CA . TRP A 1 76 ? 2.423 4.334 -5.584 1.00 97.50 76 TRP A CA 1
ATOM 590 C C . TRP A 1 76 ? 3.573 4.561 -4.606 1.00 97.50 76 TRP A C 1
ATOM 592 O O . TRP A 1 76 ? 3.337 5.101 -3.530 1.00 97.50 76 TRP A O 1
ATOM 602 N N . LEU A 1 77 ? 4.808 4.212 -4.981 1.00 96.69 77 LEU A N 1
ATOM 603 C CA . LEU A 1 77 ? 5.985 4.439 -4.141 1.00 96.69 77 LEU A CA 1
ATOM 604 C C . LEU A 1 77 ? 6.191 5.926 -3.839 1.00 96.69 77 LEU A C 1
ATOM 606 O O . LEU A 1 77 ? 6.314 6.269 -2.669 1.00 96.69 77 LEU A O 1
ATOM 610 N N . ASP A 1 78 ? 6.140 6.801 -4.847 1.00 97.38 78 ASP A N 1
ATOM 611 C CA . ASP A 1 78 ? 6.298 8.252 -4.656 1.00 97.38 78 ASP A CA 1
ATOM 612 C C . ASP A 1 78 ? 5.206 8.808 -3.728 1.00 97.38 78 ASP A C 1
ATOM 614 O O . ASP A 1 78 ? 5.453 9.619 -2.833 1.00 97.38 78 ASP A O 1
ATOM 618 N N . ARG A 1 79 ? 3.973 8.326 -3.910 1.00 97.31 79 ARG A N 1
ATOM 619 C CA . ARG A 1 79 ? 2.817 8.725 -3.106 1.00 97.31 79 ARG A CA 1
ATOM 620 C C . ARG A 1 79 ? 2.916 8.257 -1.656 1.00 97.31 79 ARG A C 1
ATOM 622 O O . ARG A 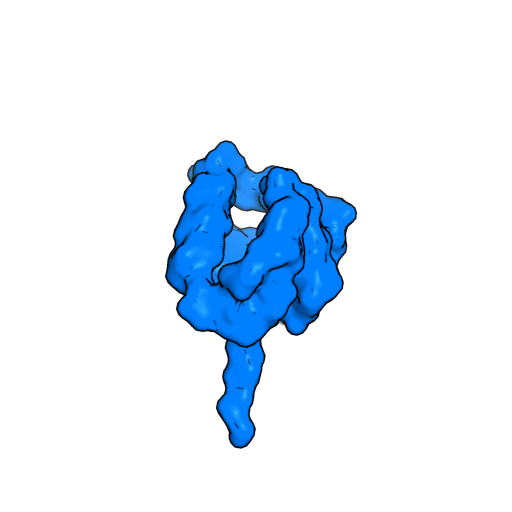1 79 ? 2.505 8.981 -0.750 1.00 97.31 79 ARG A O 1
ATOM 629 N N . PHE A 1 80 ? 3.433 7.055 -1.429 1.00 96.75 80 PHE A N 1
ATOM 630 C CA . PHE A 1 80 ? 3.632 6.510 -0.090 1.00 96.75 80 PHE A CA 1
ATOM 631 C C . PHE A 1 80 ? 4.830 7.128 0.614 1.00 96.75 80 PHE A C 1
ATOM 633 O O . PHE A 1 80 ? 4.714 7.435 1.798 1.00 96.75 80 PHE A O 1
ATOM 640 N N . ASP A 1 81 ? 5.917 7.400 -0.103 1.00 95.81 81 ASP A N 1
ATOM 641 C CA . ASP A 1 81 ? 7.080 8.112 0.423 1.00 95.81 81 ASP A CA 1
ATOM 642 C C . ASP A 1 81 ? 6.686 9.511 0.919 1.00 95.81 81 ASP A C 1
ATOM 644 O O . ASP A 1 81 ? 6.919 9.847 2.082 1.00 95.81 81 ASP A O 1
ATOM 648 N N . ALA A 1 82 ? 5.923 10.263 0.113 1.00 95.81 82 ALA A N 1
ATOM 649 C CA . ALA A 1 82 ? 5.383 11.566 0.506 1.00 95.81 82 ALA A CA 1
ATOM 650 C C . ALA A 1 82 ? 4.478 11.508 1.757 1.00 95.81 82 ALA A C 1
ATOM 652 O O . ALA A 1 82 ? 4.384 12.481 2.506 1.00 95.81 82 ALA A O 1
ATOM 653 N N . ALA A 1 83 ? 3.818 10.371 2.001 1.00 94.75 83 ALA A N 1
ATOM 654 C CA . ALA A 1 83 ? 2.978 10.135 3.176 1.00 94.75 83 ALA A CA 1
ATOM 655 C C . ALA A 1 83 ? 3.732 9.486 4.358 1.00 94.75 83 ALA A C 1
ATOM 657 O O . ALA A 1 83 ? 3.142 9.278 5.423 1.00 94.75 83 ALA A O 1
ATOM 658 N N . GLY A 1 84 ? 5.013 9.140 4.193 1.00 94.06 84 GLY A N 1
ATOM 659 C CA . GLY A 1 84 ? 5.805 8.408 5.183 1.00 94.06 84 GLY A CA 1
ATOM 660 C C . GLY A 1 84 ? 5.343 6.961 5.402 1.00 94.06 84 GLY A C 1
ATOM 661 O O . GLY A 1 84 ? 5.511 6.420 6.498 1.00 94.06 84 GLY A O 1
ATOM 662 N N . VAL A 1 85 ? 4.721 6.343 4.394 1.00 95.81 85 VAL A N 1
ATOM 663 C CA . VAL A 1 85 ? 4.251 4.954 4.421 1.00 95.81 85 VAL A CA 1
ATOM 664 C C . VAL A 1 85 ? 5.303 4.039 3.780 1.00 95.81 85 VAL A C 1
ATOM 666 O O . VAL A 1 85 ? 5.608 4.199 2.602 1.00 95.81 85 VAL A O 1
ATOM 669 N N . PRO A 1 86 ? 5.851 3.049 4.508 1.00 94.62 86 PRO A N 1
ATOM 670 C CA . P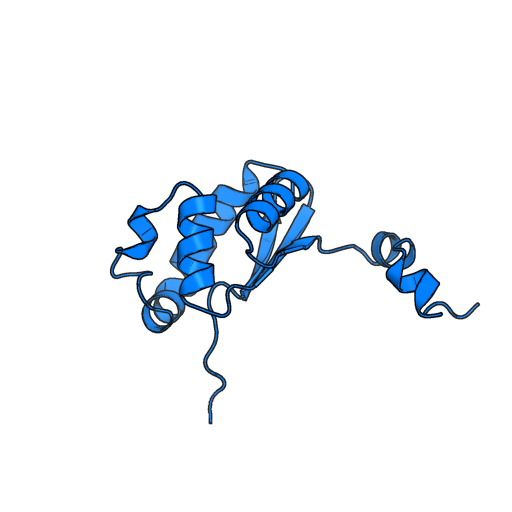RO A 1 86 ? 6.852 2.147 3.950 1.00 94.62 86 PRO A CA 1
ATOM 671 C C . PRO A 1 86 ? 6.291 1.259 2.832 1.00 94.62 86 PRO A C 1
ATOM 673 O O . PRO A 1 86 ? 5.397 0.434 3.061 1.00 94.62 86 PRO A O 1
ATOM 676 N N . ALA A 1 87 ? 6.872 1.385 1.640 1.00 95.31 87 ALA A N 1
ATOM 677 C CA . ALA A 1 87 ? 6.617 0.519 0.499 1.00 95.31 87 ALA A CA 1
ATOM 678 C C . ALA A 1 87 ? 7.886 0.339 -0.347 1.00 95.31 87 ALA A C 1
ATOM 680 O O . ALA A 1 87 ? 8.756 1.208 -0.361 1.00 95.31 87 ALA A O 1
ATOM 681 N N . ALA A 1 88 ? 8.006 -0.788 -1.048 1.00 92.44 88 ALA A N 1
ATOM 682 C CA . ALA A 1 88 ? 9.155 -1.065 -1.910 1.00 92.44 88 ALA A CA 1
ATOM 683 C C . ALA A 1 88 ? 8.764 -1.940 -3.103 1.00 92.44 88 ALA A C 1
ATOM 685 O O . ALA A 1 88 ? 7.994 -2.886 -2.948 1.00 92.44 88 ALA A O 1
ATOM 686 N N . ARG A 1 89 ? 9.322 -1.661 -4.288 1.00 93.38 89 ARG A N 1
ATOM 687 C CA . ARG A 1 89 ? 9.140 -2.507 -5.479 1.00 93.38 89 ARG A CA 1
ATOM 688 C C . ARG A 1 89 ? 9.664 -3.920 -5.204 1.00 93.38 89 ARG A C 1
ATOM 690 O O . ARG A 1 89 ? 10.748 -4.087 -4.645 1.00 93.38 89 ARG A O 1
ATOM 697 N N . VAL A 1 90 ? 8.923 -4.934 -5.643 1.00 88.50 90 VAL A N 1
ATOM 698 C CA . VAL A 1 90 ? 9.435 -6.304 -5.717 1.00 88.50 90 VAL A CA 1
ATOM 699 C C . VAL A 1 90 ? 10.279 -6.402 -6.981 1.00 88.50 90 VAL A C 1
ATOM 701 O O . VAL A 1 90 ? 9.768 -6.370 -8.098 1.00 88.50 90 VAL A O 1
ATOM 704 N N . ASN A 1 91 ? 11.594 -6.486 -6.807 1.00 77.81 91 ASN A N 1
ATOM 705 C CA . ASN A 1 91 ? 12.513 -6.673 -7.921 1.00 77.81 91 ASN A CA 1
ATOM 706 C C . ASN A 1 91 ? 12.635 -8.168 -8.236 1.00 77.81 91 ASN A C 1
ATOM 708 O O . ASN A 1 91 ? 12.916 -8.970 -7.346 1.00 77.81 91 ASN A O 1
ATOM 712 N N . GLY A 1 92 ? 12.473 -8.545 -9.507 1.00 63.81 92 GLY A N 1
ATOM 713 C CA . GLY A 1 92 ? 12.894 -9.867 -9.978 1.00 63.81 92 GLY A CA 1
ATOM 714 C C . GLY A 1 92 ? 14.409 -10.057 -9.808 1.00 63.81 92 GLY A C 1
ATOM 715 O O . GLY A 1 92 ? 15.146 -9.077 -9.705 1.00 63.81 92 GLY A O 1
ATOM 716 N N . VAL A 1 93 ? 14.888 -11.306 -9.808 1.00 60.38 93 VAL A N 1
ATOM 717 C CA . VAL A 1 93 ? 16.290 -11.662 -9.484 1.00 60.38 93 VAL A CA 1
ATOM 718 C C . VAL A 1 93 ? 17.315 -10.818 -10.259 1.00 60.38 93 VAL A C 1
ATOM 720 O O . VAL A 1 93 ? 18.216 -10.243 -9.657 1.00 60.38 93 VAL A O 1
ATOM 723 N N . ALA A 1 94 ? 17.137 -10.652 -11.573 1.00 59.22 94 ALA A N 1
ATOM 724 C CA . ALA A 1 94 ? 18.033 -9.839 -12.401 1.00 59.22 94 ALA A CA 1
ATOM 725 C C . ALA A 1 94 ? 18.033 -8.345 -12.015 1.00 59.22 94 ALA A C 1
ATOM 727 O O . ALA A 1 94 ? 19.088 -7.715 -11.953 1.00 59.22 94 ALA A O 1
ATOM 728 N N . ALA A 1 95 ? 16.863 -7.778 -11.705 1.00 60.75 95 ALA A N 1
ATOM 729 C CA . ALA A 1 95 ? 16.745 -6.385 -11.276 1.00 60.75 95 ALA A CA 1
ATOM 730 C C . ALA A 1 95 ? 17.287 -6.169 -9.854 1.00 60.75 95 ALA A C 1
ATOM 732 O O . ALA A 1 95 ? 17.779 -5.084 -9.562 1.00 60.75 95 ALA A O 1
ATOM 733 N N . ALA A 1 96 ? 17.225 -7.187 -8.987 1.00 60.81 96 ALA A N 1
ATOM 734 C CA . ALA A 1 96 ? 17.781 -7.150 -7.636 1.00 60.81 96 ALA 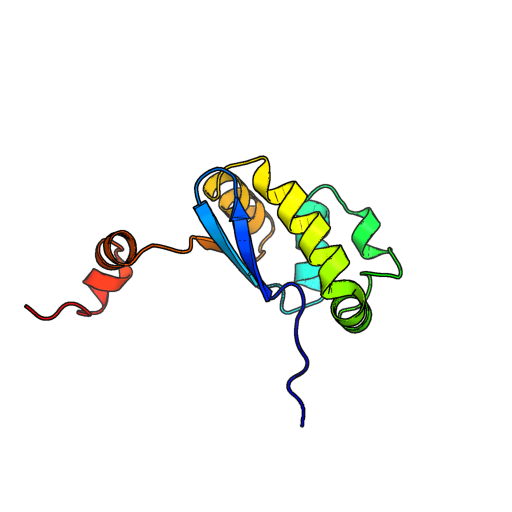A CA 1
ATOM 735 C C . ALA A 1 96 ? 19.319 -7.127 -7.646 1.00 60.81 96 ALA A C 1
ATOM 737 O O . ALA A 1 96 ? 19.917 -6.335 -6.923 1.00 60.81 96 ALA A O 1
ATOM 738 N N . ILE A 1 97 ? 19.948 -7.924 -8.517 1.00 60.88 97 ILE A N 1
ATOM 739 C CA . ILE A 1 97 ? 21.410 -7.962 -8.715 1.00 60.88 97 ILE A CA 1
ATOM 740 C C . ILE A 1 97 ? 21.948 -6.612 -9.222 1.00 60.88 97 ILE A C 1
ATOM 742 O O . ILE A 1 97 ? 23.052 -6.202 -8.871 1.00 60.88 97 ILE A O 1
ATOM 746 N N . ALA A 1 98 ? 21.162 -5.886 -10.019 1.00 64.69 98 ALA A N 1
ATOM 747 C CA . ALA A 1 98 ? 21.562 -4.591 -10.567 1.00 64.69 98 ALA A CA 1
ATOM 748 C C . ALA A 1 98 ? 21.472 -3.418 -9.564 1.00 64.69 98 ALA A C 1
ATOM 750 O O . ALA A 1 98 ? 21.967 -2.329 -9.871 1.00 64.69 98 ALA A O 1
ATOM 751 N N . GLN A 1 99 ? 20.853 -3.608 -8.389 1.00 64.38 99 GLN A N 1
ATOM 752 C CA . GLN A 1 99 ? 20.663 -2.539 -7.401 1.00 64.38 99 GLN A CA 1
ATOM 753 C C . GLN A 1 99 ? 21.980 -2.131 -6.718 1.00 64.38 99 GLN A C 1
ATOM 755 O O . GLN A 1 99 ? 22.823 -2.992 -6.456 1.00 64.38 99 GLN A O 1
ATOM 760 N N . PRO A 1 100 ? 22.134 -0.848 -6.324 1.00 66.75 100 PRO A N 1
ATOM 761 C CA . PRO A 1 100 ? 23.304 -0.378 -5.578 1.00 66.75 100 PRO A CA 1
ATOM 762 C C . PRO A 1 100 ? 23.580 -1.211 -4.324 1.00 66.75 100 PRO A C 1
ATOM 764 O O . PRO A 1 100 ? 24.716 -1.583 -4.072 1.00 66.75 100 PRO A O 1
ATOM 767 N N . ILE A 1 101 ? 22.530 -1.630 -3.607 1.00 67.38 101 ILE A N 1
ATOM 768 C CA . ILE A 1 101 ? 22.679 -2.431 -2.386 1.00 67.38 101 ILE A CA 1
ATOM 769 C C . ILE A 1 101 ? 23.333 -3.803 -2.614 1.00 67.38 101 ILE A C 1
ATOM 771 O O . ILE A 1 101 ? 23.976 -4.312 -1.701 1.00 67.38 101 ILE A O 1
ATOM 775 N N . ALA A 1 102 ? 23.192 -4.400 -3.804 1.00 61.91 102 ALA A N 1
ATOM 776 C CA . ALA A 1 102 ? 23.859 -5.658 -4.142 1.00 61.91 102 ALA A CA 1
ATOM 777 C C . ALA A 1 102 ? 25.361 -5.452 -4.391 1.00 61.91 102 ALA A C 1
ATOM 779 O O . ALA A 1 102 ? 26.168 -6.289 -3.993 1.00 61.91 102 ALA A O 1
ATOM 780 N N . LYS A 1 103 ? 25.723 -4.310 -4.990 1.00 61.28 103 LYS A N 1
ATOM 781 C CA . LYS A 1 103 ? 27.110 -3.909 -5.264 1.00 61.28 103 LYS A CA 1
ATOM 782 C C . LYS A 1 103 ? 27.835 -3.471 -3.993 1.00 61.28 103 LYS A C 1
ATOM 784 O O . LYS A 1 103 ? 28.942 -3.917 -3.735 1.00 61.28 103 LYS A O 1
ATOM 789 N N . ASP A 1 104 ? 27.181 -2.660 -3.167 1.00 73.06 104 ASP A N 1
ATOM 790 C CA . ASP A 1 104 ? 27.778 -2.077 -1.959 1.00 73.06 104 ASP A CA 1
ATOM 791 C C . ASP A 1 104 ? 27.999 -3.104 -0.838 1.00 73.06 104 ASP A C 1
ATOM 793 O O . ASP A 1 104 ? 28.710 -2.832 0.129 1.00 73.06 104 ASP A O 1
ATOM 797 N N . ARG A 1 105 ? 27.359 -4.277 -0.931 1.00 73.69 105 ARG A N 1
ATOM 798 C CA . ARG A 1 105 ? 27.432 -5.343 0.078 1.00 73.69 105 ARG A CA 1
ATOM 799 C C . ARG A 1 105 ? 28.147 -6.609 -0.384 1.00 73.69 105 ARG A C 1
ATOM 801 O O . ARG A 1 105 ? 28.085 -7.598 0.340 1.00 73.69 105 ARG A O 1
ATOM 808 N N . ASP A 1 106 ? 28.803 -6.569 -1.544 1.00 67.88 106 ASP A N 1
ATOM 809 C CA . ASP A 1 106 ? 29.592 -7.681 -2.096 1.00 67.88 106 ASP A CA 1
ATOM 810 C C . ASP A 1 106 ? 28.804 -9.008 -2.142 1.00 67.88 106 ASP A C 1
ATOM 812 O O . ASP A 1 106 ? 29.279 -10.082 -1.782 1.00 67.88 106 ASP A O 1
ATOM 816 N N . LEU A 1 107 ? 27.522 -8.921 -2.518 1.00 72.06 107 LEU A N 1
ATOM 817 C CA . LEU A 1 107 ? 26.589 -10.056 -2.486 1.00 72.06 107 LEU A CA 1
ATOM 818 C C . LEU A 1 107 ? 26.673 -10.942 -3.743 1.00 72.06 107 LEU A C 1
ATOM 820 O O . LEU A 1 107 ? 25.860 -11.854 -3.896 1.00 72.06 107 LEU A O 1
ATOM 824 N N . LEU A 1 108 ? 27.614 -10.667 -4.652 1.00 59.56 108 LEU A N 1
ATOM 825 C CA . LEU A 1 108 ? 27.812 -11.390 -5.908 1.00 59.56 108 LEU A CA 1
ATOM 826 C C . LEU A 1 108 ? 29.168 -12.092 -5.866 1.00 59.56 108 LEU A C 1
ATOM 828 O O . LEU A 1 108 ? 30.192 -11.445 -5.692 1.00 59.56 108 LEU A O 1
ATOM 832 N N . ILE A 1 109 ? 29.154 -13.411 -6.027 1.00 66.00 109 ILE A N 1
ATOM 833 C CA . ILE A 1 109 ? 30.357 -14.240 -6.097 1.00 66.00 109 ILE A CA 1
ATOM 834 C C . ILE A 1 109 ? 30.486 -14.684 -7.558 1.00 66.00 109 ILE A C 1
ATOM 836 O O . ILE A 1 109 ? 29.504 -15.188 -8.111 1.00 66.00 109 ILE A O 1
ATOM 840 N N . GLU A 1 110 ? 31.643 -14.439 -8.177 1.00 55.47 110 GLU A N 1
ATOM 841 C CA . GLU A 1 110 ? 31.967 -14.891 -9.543 1.00 55.47 110 GLU A CA 1
ATOM 842 C C . GLU A 1 110 ? 32.226 -16.403 -9.618 1.00 55.47 110 GLU A C 1
ATOM 844 O O . GLU A 1 110 ? 32.855 -16.955 -8.683 1.00 55.47 110 GLU A O 1
#

Secondary structure (DSSP, 8-state):
------SSEEEEEETTEEEEEE--SHHHHHHHHHHTT-GGGGT-TTTSSHHHHHHTHHHHHHHHHHHHTTS-HHHHHHHHHHTT--EEE---HHHHHTSHHHHHTT----

Radius of gyration: 15.71 Å; Cα contacts (8 Å, |Δi|>4): 147; chains: 1; bounding box: 48×27×36 Å